Protein AF-A0A1H2YLE1-F1 (afdb_monomer)

Radius of gyration: 17.15 Å; Cα contacts (8 Å, |Δi|>4): 66; chains: 1; bounding box: 34×25×51 Å

Structure (mmCIF, N/CA/C/O backbone):
data_AF-A0A1H2YLE1-F1
#
_entry.id   AF-A0A1H2YLE1-F1
#
loop_
_atom_site.group_PDB
_atom_site.id
_atom_site.type_symbol
_atom_site.label_atom_id
_atom_site.label_alt_id
_atom_site.label_comp_id
_atom_site.label_asym_id
_atom_site.label_entity_id
_atom_site.label_seq_id
_atom_site.pdbx_PDB_ins_code
_atom_site.Cartn_x
_atom_site.Cartn_y
_atom_site.Cartn_z
_atom_site.occupancy
_atom_site.B_iso_or_equiv
_atom_site.auth_seq_id
_atom_site.auth_comp_id
_atom_site.auth_asym_id
_atom_site.auth_atom_id
_atom_site.pdbx_PDB_model_num
ATOM 1 N N . MET A 1 1 ? 15.554 1.103 -1.051 1.00 54.78 1 MET A N 1
ATOM 2 C CA . MET A 1 1 ? 15.147 1.040 -2.483 1.00 54.78 1 MET A CA 1
ATOM 3 C C .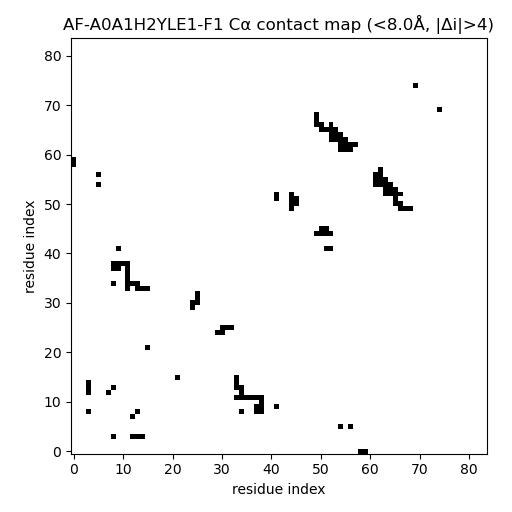 MET A 1 1 ? 15.371 2.400 -3.138 1.00 54.78 1 MET A C 1
ATOM 5 O O . MET A 1 1 ? 14.657 3.323 -2.769 1.00 54.78 1 MET A O 1
ATOM 9 N N . PRO A 1 2 ? 16.301 2.591 -4.092 1.00 60.91 2 PRO A N 1
ATOM 10 C CA . PRO A 1 2 ? 16.395 3.884 -4.763 1.00 60.91 2 PRO A CA 1
ATOM 11 C C . PRO A 1 2 ? 15.142 4.107 -5.629 1.00 60.91 2 PRO A C 1
ATOM 13 O O . PRO A 1 2 ? 14.913 3.397 -6.610 1.00 60.91 2 PRO A O 1
ATOM 16 N N . GLY A 1 3 ? 14.303 5.066 -5.231 1.00 70.56 3 GLY A N 1
ATOM 17 C CA . GLY A 1 3 ? 13.216 5.610 -6.053 1.00 70.56 3 GLY A CA 1
ATOM 18 C C . GLY A 1 3 ? 11.777 5.256 -5.657 1.00 70.56 3 GLY A C 1
ATOM 19 O O . GLY A 1 3 ? 10.868 5.923 -6.148 1.00 70.56 3 GLY A O 1
ATOM 20 N N . VAL A 1 4 ? 11.547 4.281 -4.769 1.00 81.88 4 VAL A N 1
ATOM 21 C CA . VAL A 1 4 ? 10.214 3.992 -4.198 1.00 81.88 4 VAL A CA 1
ATOM 22 C C . VAL A 1 4 ? 10.240 4.425 -2.734 1.00 81.88 4 VAL A C 1
ATOM 24 O O . VAL A 1 4 ? 10.793 3.708 -1.905 1.00 81.88 4 VAL A O 1
ATOM 27 N N . THR A 1 5 ? 9.711 5.613 -2.438 1.00 90.06 5 THR A N 1
ATOM 28 C CA . THR A 1 5 ? 9.508 6.081 -1.056 1.00 90.06 5 THR A CA 1
ATOM 29 C C . THR A 1 5 ? 8.129 5.651 -0.560 1.00 90.06 5 THR A C 1
ATOM 31 O O . THR A 1 5 ? 7.273 5.270 -1.368 1.00 90.06 5 THR A O 1
ATOM 34 N N . ILE A 1 6 ? 7.896 5.718 0.754 1.00 90.50 6 ILE A N 1
ATOM 35 C CA . ILE A 1 6 ? 6.585 5.402 1.338 1.00 90.50 6 ILE A CA 1
ATOM 36 C C . ILE A 1 6 ? 5.509 6.313 0.738 1.00 90.50 6 ILE A C 1
ATOM 38 O O . ILE A 1 6 ? 4.452 5.828 0.350 1.00 90.50 6 ILE A O 1
ATOM 42 N N . GLU A 1 7 ? 5.787 7.606 0.589 1.00 91.88 7 GLU A N 1
ATOM 43 C CA . GLU A 1 7 ? 4.849 8.603 0.059 1.00 91.88 7 GLU A CA 1
ATOM 44 C C . GLU A 1 7 ? 4.421 8.246 -1.364 1.00 91.88 7 GLU A C 1
ATOM 46 O O . GLU A 1 7 ? 3.232 8.109 -1.640 1.00 91.88 7 GLU A O 1
ATOM 51 N N . LYS A 1 8 ? 5.388 7.968 -2.247 1.00 92.56 8 LYS A N 1
ATOM 52 C CA . LYS A 1 8 ? 5.102 7.548 -3.626 1.00 92.56 8 LYS A CA 1
ATOM 53 C C . LYS A 1 8 ? 4.291 6.257 -3.676 1.00 92.56 8 LYS A C 1
ATOM 55 O O . LYS A 1 8 ? 3.405 6.106 -4.510 1.00 92.56 8 LYS A O 1
ATOM 60 N N . MET A 1 9 ? 4.583 5.311 -2.788 1.00 91.62 9 MET A N 1
ATOM 61 C CA . MET A 1 9 ? 3.826 4.067 -2.697 1.00 91.62 9 MET A CA 1
ATOM 62 C C . MET A 1 9 ? 2.376 4.312 -2.247 1.00 91.62 9 MET A C 1
ATOM 64 O O . MET A 1 9 ? 1.470 3.674 -2.784 1.00 91.62 9 MET A O 1
ATOM 68 N N . LYS A 1 10 ? 2.139 5.251 -1.316 1.00 92.75 10 LYS A N 1
ATOM 69 C CA . LYS A 1 10 ? 0.784 5.678 -0.919 1.00 92.75 10 LYS A CA 1
ATOM 70 C C . LYS A 1 10 ? 0.016 6.325 -2.081 1.00 92.75 10 LYS A C 1
ATOM 72 O O . LYS A 1 10 ? -1.196 6.165 -2.155 1.00 92.75 10 LYS A O 1
ATOM 77 N N . GLU A 1 11 ? 0.711 6.979 -3.012 1.00 93.88 11 GLU A N 1
ATOM 78 C CA . GLU A 1 11 ? 0.146 7.527 -4.261 1.00 93.88 11 GLU A CA 1
ATOM 79 C C . GLU A 1 11 ? -0.074 6.465 -5.356 1.00 93.88 11 GLU A C 1
ATOM 81 O O . GLU A 1 11 ? -0.601 6.761 -6.426 1.00 93.88 11 GLU A O 1
ATOM 86 N N . GLY A 1 12 ? 0.318 5.214 -5.102 1.00 92.56 12 GLY A N 1
ATOM 87 C CA . GLY A 1 12 ? 0.163 4.105 -6.039 1.00 92.56 12 GLY A CA 1
ATOM 88 C C . GLY A 1 12 ? 1.331 3.920 -7.004 1.00 92.56 12 GLY A C 1
ATOM 89 O O . GLY A 1 12 ? 1.243 3.121 -7.936 1.00 92.56 12 GLY A O 1
ATOM 90 N N . PHE A 1 13 ? 2.463 4.592 -6.783 1.00 93.38 13 PHE A N 1
ATOM 91 C CA . PHE A 1 13 ? 3.683 4.273 -7.514 1.00 93.38 13 PHE A CA 1
ATOM 92 C C . PHE A 1 13 ? 4.156 2.862 -7.154 1.00 93.38 13 PHE A C 1
ATOM 94 O O . PHE A 1 13 ? 4.416 2.542 -5.992 1.00 93.38 13 PHE A O 1
ATOM 101 N N . SER A 1 14 ? 4.317 2.014 -8.166 1.00 90.44 14 SER A N 1
ATOM 102 C CA . SER A 1 14 ? 4.799 0.648 -7.995 1.00 90.44 14 SER A CA 1
ATOM 103 C C . SER A 1 14 ? 5.845 0.313 -9.045 1.00 90.44 14 SER A C 1
ATOM 105 O O . SER A 1 14 ? 5.694 0.634 -10.222 1.00 90.44 14 SER A O 1
ATOM 107 N N . LYS A 1 15 ? 6.915 -0.356 -8.611 1.00 90.06 15 LYS A N 1
ATOM 108 C CA . LYS A 1 15 ? 7.971 -0.867 -9.484 1.00 90.06 15 LYS A CA 1
ATOM 109 C C . LYS A 1 15 ? 8.108 -2.367 -9.269 1.00 90.06 15 LYS A C 1
ATOM 111 O O . LYS A 1 15 ? 8.586 -2.811 -8.224 1.00 90.06 15 LYS A O 1
ATOM 116 N N . VAL A 1 16 ? 7.696 -3.145 -10.267 1.00 89.88 16 VAL A N 1
ATOM 117 C CA . VAL A 1 16 ? 7.766 -4.608 -10.229 1.00 89.88 16 VAL A CA 1
ATOM 118 C C . VAL A 1 16 ? 9.227 -5.056 -10.161 1.00 89.88 16 VAL A C 1
ATOM 120 O O . VAL A 1 16 ? 10.060 -4.649 -10.968 1.00 89.88 16 VAL A O 1
ATOM 123 N N . ARG A 1 17 ? 9.543 -5.903 -9.176 1.00 89.19 17 ARG A N 1
ATOM 124 C CA . ARG A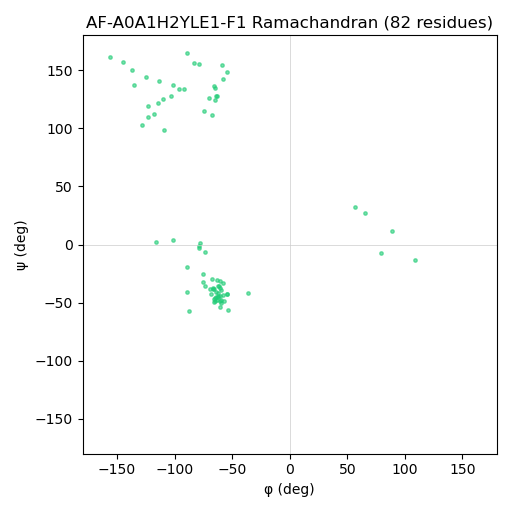 1 17 ? 10.880 -6.498 -9.006 1.00 89.19 17 ARG A CA 1
ATOM 125 C C . ARG A 1 17 ? 11.035 -7.808 -9.769 1.00 89.19 17 ARG A C 1
ATOM 127 O O . ARG A 1 17 ? 12.078 -8.055 -10.358 1.00 89.19 17 ARG A O 1
ATOM 134 N N . ASN A 1 18 ? 9.994 -8.638 -9.752 1.00 93.56 18 ASN A N 1
ATOM 135 C CA . ASN A 1 18 ? 9.957 -9.918 -10.448 1.00 93.56 18 ASN A CA 1
ATOM 136 C C . ASN A 1 18 ? 8.692 -9.986 -11.307 1.00 93.56 18 ASN A C 1
ATOM 138 O O . ASN A 1 18 ? 7.603 -10.215 -10.787 1.00 93.56 18 ASN A O 1
ATOM 142 N N . HIS A 1 19 ? 8.859 -9.792 -12.615 1.00 93.19 19 HIS A N 1
ATOM 143 C CA . HIS A 1 19 ? 7.762 -9.777 -13.582 1.00 93.19 19 HIS A CA 1
ATOM 144 C C . HIS A 1 19 ? 7.093 -11.147 -13.752 1.00 93.19 19 HIS A C 1
ATOM 146 O O . HIS A 1 19 ? 5.898 -11.196 -14.005 1.00 93.19 19 HIS A O 1
ATOM 152 N N . GLY A 1 20 ? 7.818 -12.255 -13.567 1.00 96.69 20 GLY A N 1
ATOM 153 C CA . GLY A 1 20 ? 7.247 -13.601 -13.679 1.00 96.69 20 GLY A CA 1
ATOM 154 C C . GLY A 1 20 ? 6.217 -13.887 -12.585 1.00 96.69 20 GLY A C 1
ATOM 155 O O . GLY A 1 20 ? 5.092 -14.274 -12.887 1.00 96.69 20 GLY A O 1
ATOM 156 N N . ILE A 1 21 ? 6.574 -13.620 -11.322 1.00 94.94 21 ILE A N 1
ATOM 157 C CA . ILE A 1 21 ? 5.657 -13.768 -10.174 1.00 94.94 21 ILE A CA 1
ATOM 158 C C . ILE A 1 21 ? 4.468 -12.815 -10.316 1.00 94.94 21 ILE A C 1
ATOM 160 O O . ILE A 1 21 ? 3.319 -13.202 -10.126 1.00 94.94 21 ILE A O 1
ATOM 164 N N . ALA A 1 22 ? 4.757 -11.571 -10.689 1.00 93.31 22 ALA A N 1
ATOM 165 C CA . ALA A 1 22 ? 3.758 -10.558 -10.971 1.00 93.31 22 ALA A CA 1
ATOM 166 C C . ALA A 1 22 ? 2.725 -11.042 -12.007 1.00 93.31 22 ALA A C 1
ATOM 168 O O . ALA A 1 22 ? 1.526 -11.086 -11.729 1.00 93.31 22 ALA A O 1
ATOM 169 N N . ASN A 1 23 ? 3.192 -11.462 -13.180 1.00 94.00 23 ASN A N 1
ATOM 170 C CA . ASN A 1 23 ? 2.327 -11.927 -14.257 1.00 94.00 23 ASN A CA 1
ATOM 171 C C . ASN A 1 23 ? 1.534 -13.174 -13.857 1.00 94.00 23 ASN A C 1
ATOM 173 O O . ASN A 1 23 ? 0.370 -13.280 -14.229 1.00 94.00 23 ASN A O 1
ATOM 177 N N . ALA A 1 24 ? 2.116 -14.081 -13.065 1.00 96.44 24 ALA A N 1
ATOM 178 C CA . ALA A 1 24 ? 1.392 -15.234 -12.538 1.00 96.44 24 ALA A CA 1
ATOM 179 C C . ALA A 1 24 ? 0.196 -14.808 -11.665 1.00 96.44 24 ALA A C 1
ATOM 181 O O . ALA A 1 24 ? -0.900 -15.334 -11.841 1.00 96.44 24 ALA A O 1
ATOM 182 N N . PHE A 1 25 ? 0.361 -13.823 -10.773 1.00 95.00 25 PHE A N 1
ATOM 183 C CA . PHE A 1 25 ? -0.746 -13.314 -9.951 1.00 95.00 25 PHE A CA 1
ATOM 184 C C . PHE A 1 25 ? -1.824 -12.586 -10.760 1.00 95.00 25 PHE A C 1
ATOM 186 O O . PHE A 1 25 ? -3.006 -12.753 -10.458 1.00 95.00 25 PHE A O 1
ATOM 193 N N . VAL A 1 26 ? -1.439 -11.827 -11.794 1.00 92.81 26 VAL A N 1
ATOM 194 C CA . VAL A 1 26 ? -2.401 -11.215 -12.730 1.00 92.81 26 VAL A CA 1
ATOM 195 C C . VAL A 1 26 ? -3.172 -12.298 -13.484 1.00 92.81 26 VAL A C 1
ATOM 197 O O . VAL A 1 26 ? -4.395 -12.256 -13.535 1.00 92.81 26 VAL A O 1
ATOM 200 N N . TYR A 1 27 ? -2.476 -13.304 -14.020 1.00 96.06 27 TYR A N 1
ATOM 201 C CA . TYR A 1 27 ? -3.091 -14.409 -14.760 1.00 96.06 27 TYR A CA 1
ATOM 202 C C . TYR A 1 27 ? -4.074 -15.216 -13.900 1.00 96.06 27 TYR A C 1
ATOM 204 O O . TYR A 1 27 ? -5.130 -15.621 -14.376 1.00 96.06 27 TYR A O 1
ATOM 212 N N . MET A 1 28 ? -3.756 -15.414 -12.618 1.00 97.00 28 MET A N 1
ATOM 213 C CA . MET A 1 28 ? -4.642 -16.070 -11.648 1.00 97.00 28 MET A CA 1
ATOM 214 C C . MET A 1 28 ? -5.767 -15.162 -11.124 1.00 97.00 28 MET A C 1
ATOM 216 O O . MET A 1 28 ? -6.543 -15.594 -10.275 1.00 97.00 28 MET A O 1
ATOM 220 N N . ASN A 1 29 ? -5.858 -13.915 -11.597 1.00 93.69 29 ASN A N 1
ATOM 221 C CA . ASN A 1 29 ? -6.848 -12.928 -11.166 1.00 93.69 29 ASN A CA 1
ATOM 222 C C . ASN A 1 29 ? -6.831 -12.666 -9.643 1.00 93.69 29 ASN A C 1
ATOM 224 O O . ASN A 1 29 ? -7.863 -12.393 -9.031 1.00 93.69 29 ASN A O 1
ATOM 228 N N . LEU A 1 30 ? -5.646 -12.772 -9.027 1.00 93.75 30 LEU A N 1
ATOM 229 C CA . LEU A 1 30 ? -5.422 -12.525 -7.595 1.00 93.75 30 LEU A CA 1
ATOM 230 C C . LEU A 1 30 ? -5.094 -11.059 -7.297 1.00 93.75 30 LEU A C 1
ATOM 232 O O . LEU A 1 30 ? -5.217 -10.614 -6.158 1.00 93.75 30 LEU A O 1
ATOM 236 N N . ILE A 1 31 ? -4.663 -10.314 -8.314 1.00 91.50 31 ILE A N 1
ATOM 237 C CA . ILE A 1 31 ? -4.400 -8.878 -8.247 1.00 91.50 31 ILE A CA 1
ATOM 238 C C . ILE A 1 31 ? -4.959 -8.202 -9.497 1.00 91.50 31 ILE A C 1
ATOM 240 O O . ILE A 1 31 ? -5.003 -8.801 -10.567 1.00 91.50 31 ILE A O 1
ATOM 244 N N . GLU A 1 32 ? -5.366 -6.944 -9.359 1.00 86.12 32 GLU A N 1
ATOM 245 C CA . GLU A 1 32 ? -6.015 -6.194 -10.439 1.00 86.12 32 GLU A CA 1
ATOM 246 C C . GLU A 1 32 ? -4.991 -5.500 -11.346 1.00 86.12 32 GLU A C 1
ATOM 248 O O . GLU A 1 32 ? -4.959 -5.718 -12.552 1.00 86.12 32 GLU A O 1
ATOM 253 N N . GLN A 1 33 ? -4.148 -4.646 -10.754 1.00 85.25 33 GLN A N 1
ATOM 254 C CA . GLN A 1 33 ? -3.129 -3.859 -11.442 1.00 85.25 33 GLN A CA 1
ATOM 255 C C . GLN A 1 33 ? -2.001 -3.460 -10.484 1.00 85.25 33 GLN A C 1
ATOM 257 O O . GLN A 1 33 ? -2.158 -3.458 -9.259 1.00 85.25 33 GLN A O 1
ATOM 262 N N . TRP A 1 34 ? -0.852 -3.081 -11.041 1.00 88.06 34 TRP A N 1
ATOM 263 C CA . TRP A 1 34 ? 0.285 -2.604 -10.256 1.00 88.06 34 TRP A CA 1
ATOM 264 C C . TRP A 1 34 ? -0.047 -1.292 -9.554 1.00 88.06 34 TRP A C 1
ATOM 266 O O . TRP A 1 34 ? -0.600 -0.378 -10.157 1.00 88.06 34 TRP A O 1
ATOM 276 N N . GLY A 1 35 ? 0.314 -1.193 -8.276 1.00 89.62 35 GLY A N 1
ATOM 277 C CA . GLY A 1 35 ? 0.204 0.059 -7.530 1.00 89.62 35 GLY A CA 1
ATOM 278 C C . GLY A 1 35 ? -1.185 0.414 -7.009 1.00 89.62 35 GLY A C 1
ATOM 279 O O . GLY A 1 35 ? -1.280 1.324 -6.196 1.00 89.62 35 GLY A O 1
ATOM 280 N N . SER A 1 36 ? -2.252 -0.318 -7.353 1.00 93.06 36 SER A N 1
ATOM 281 C CA . SER A 1 36 ? -3.578 -0.052 -6.767 1.00 93.06 36 SER A CA 1
ATOM 282 C C . SER A 1 36 ? -3.721 -0.539 -5.323 1.00 93.06 36 SER A C 1
ATOM 284 O O . SER A 1 36 ? -4.537 0.000 -4.579 1.00 93.06 36 SER A O 1
ATOM 286 N N . GLY A 1 37 ? -2.936 -1.540 -4.911 1.00 93.06 37 GLY A N 1
ATOM 287 C CA . GLY A 1 37 ? -3.116 -2.228 -3.629 1.00 93.06 37 GLY A CA 1
ATOM 288 C C . GLY A 1 37 ? -2.998 -1.318 -2.403 1.00 93.06 37 GLY A C 1
ATOM 289 O O . GLY A 1 37 ? -3.916 -1.271 -1.591 1.00 93.06 37 GLY A O 1
ATOM 290 N N . ILE A 1 38 ? -1.898 -0.566 -2.273 1.00 94.69 38 ILE A N 1
ATOM 291 C CA . ILE A 1 38 ? -1.669 0.305 -1.105 1.00 94.69 38 ILE A CA 1
ATOM 292 C C . ILE A 1 38 ? -2.702 1.443 -1.014 1.00 94.69 38 ILE A C 1
ATOM 294 O O . ILE A 1 38 ? -3.301 1.582 0.054 1.00 94.69 38 ILE A O 1
ATOM 298 N N . PRO A 1 39 ? -2.995 2.205 -2.089 1.00 95.25 39 PRO A N 1
ATOM 299 C CA . PRO A 1 39 ? -4.082 3.183 -2.071 1.00 95.25 39 PRO 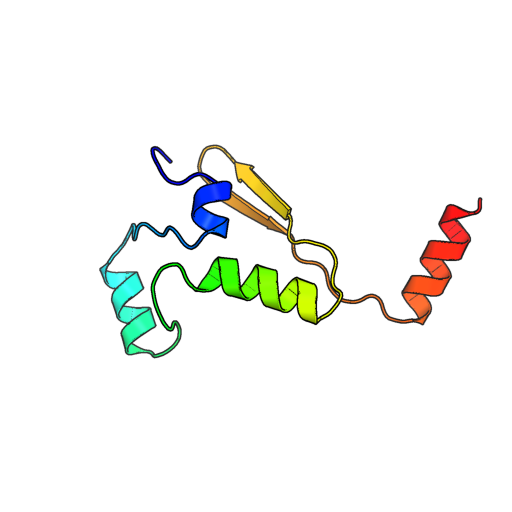A CA 1
ATOM 300 C C . PRO A 1 39 ? -5.428 2.576 -1.662 1.00 95.25 39 PRO A C 1
ATOM 302 O O . PRO A 1 39 ? -6.144 3.162 -0.854 1.00 95.25 39 PRO A O 1
ATOM 305 N N . LYS A 1 40 ? -5.769 1.380 -2.166 1.00 95.38 40 LYS A N 1
ATOM 306 C CA . LYS A 1 40 ? -7.021 0.699 -1.800 1.00 95.38 40 LYS A CA 1
ATOM 307 C C . LYS A 1 40 ? -7.070 0.321 -0.329 1.00 95.38 40 LYS A C 1
ATOM 309 O O . LYS A 1 40 ? -8.083 0.583 0.310 1.00 95.38 40 LYS A O 1
ATOM 314 N N . ILE A 1 41 ? -5.987 -0.241 0.206 1.00 94.75 41 ILE A N 1
ATOM 315 C CA . ILE A 1 41 ? -5.882 -0.570 1.631 1.00 94.75 41 ILE A CA 1
ATOM 316 C C . ILE A 1 41 ? -6.107 0.689 2.474 1.00 94.75 41 ILE A C 1
ATOM 318 O O . ILE A 1 41 ? -6.939 0.667 3.371 1.00 94.75 41 ILE A O 1
ATOM 322 N N . LEU A 1 42 ? -5.437 1.800 2.151 1.00 95.25 42 LEU A N 1
ATOM 323 C CA . LEU A 1 42 ? -5.587 3.064 2.880 1.00 95.25 42 LEU A CA 1
ATOM 324 C C . LEU A 1 42 ? -7.027 3.589 2.862 1.00 95.25 42 LEU A C 1
ATOM 326 O O . LEU A 1 42 ? -7.569 3.945 3.911 1.00 95.25 42 LEU A O 1
ATOM 330 N N . THR A 1 43 ? -7.651 3.614 1.683 1.00 95.38 43 THR A N 1
ATOM 331 C CA . THR A 1 43 ? -9.043 4.046 1.519 1.00 95.38 43 THR A CA 1
ATOM 332 C C . THR A 1 43 ? -9.991 3.156 2.316 1.00 95.38 43 THR A C 1
ATOM 334 O O . THR A 1 43 ? -10.786 3.666 3.099 1.00 95.38 43 THR A O 1
ATOM 337 N N . GLN A 1 44 ? -9.859 1.833 2.200 1.00 94.62 44 GLN A N 1
ATOM 338 C CA . GLN A 1 44 ? -10.714 0.885 2.911 1.00 9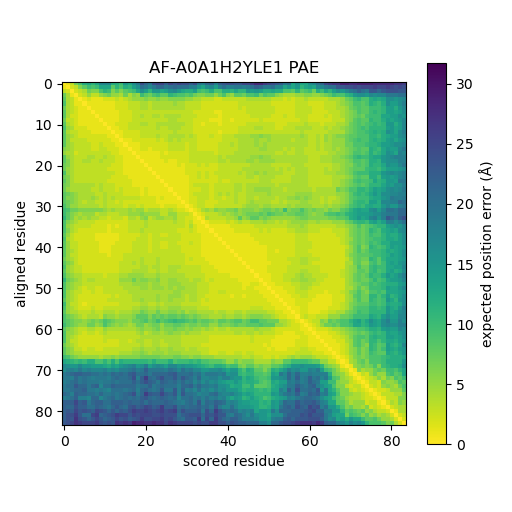4.62 44 GLN A CA 1
ATOM 339 C C . GLN A 1 44 ? -10.516 0.967 4.425 1.00 94.62 44 GLN A C 1
ATOM 341 O O . GLN A 1 44 ? -11.488 1.058 5.162 1.00 94.62 44 GLN A O 1
ATOM 346 N N . THR A 1 45 ? -9.282 1.012 4.928 1.00 94.31 45 THR A N 1
ATOM 347 C CA . THR A 1 45 ? -9.029 1.177 6.367 1.00 94.31 45 THR A CA 1
ATOM 348 C C . THR A 1 45 ? -9.737 2.421 6.914 1.00 94.31 45 THR A C 1
ATOM 350 O O . THR A 1 45 ? -10.395 2.344 7.953 1.00 94.31 45 THR A O 1
ATOM 353 N N . LYS A 1 46 ? -9.693 3.538 6.176 1.00 92.38 46 LYS A N 1
ATOM 354 C CA . LYS A 1 46 ? -10.402 4.771 6.536 1.00 92.38 46 LYS A CA 1
ATOM 355 C C . LYS A 1 46 ? -11.926 4.612 6.490 1.00 92.38 46 LYS A C 1
ATOM 357 O O . LYS A 1 46 ? -12.599 5.025 7.431 1.00 92.38 46 LYS A O 1
ATOM 362 N N . GLU A 1 47 ? -12.471 4.021 5.430 1.00 94.44 47 GLU A N 1
ATOM 363 C CA . GLU A 1 47 ? -13.917 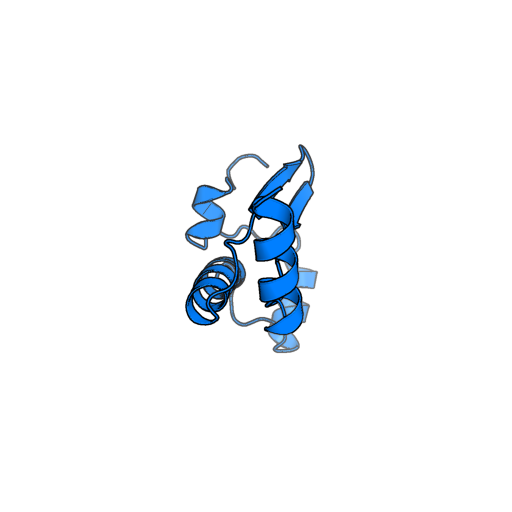3.789 5.266 1.00 94.44 47 GLU A CA 1
ATOM 364 C C . GLU A 1 47 ? -14.492 2.875 6.353 1.00 94.44 47 GLU A C 1
ATOM 366 O O . GLU A 1 47 ? -15.597 3.102 6.839 1.00 94.44 47 GLU A O 1
ATOM 371 N N . TYR A 1 48 ? -13.717 1.883 6.791 1.00 92.38 48 TYR A N 1
ATOM 372 C CA . TYR A 1 48 ? -14.084 0.981 7.882 1.00 92.38 48 TYR A CA 1
ATOM 373 C C . TYR A 1 48 ? -13.889 1.601 9.280 1.00 92.38 48 TYR A C 1
ATOM 375 O O . TYR A 1 48 ? -14.180 0.947 10.283 1.00 92.38 48 TYR A O 1
ATOM 383 N N . GLY A 1 49 ? -13.400 2.844 9.378 1.00 91.25 49 GLY A N 1
ATOM 384 C CA . GLY A 1 49 ? -13.155 3.522 10.655 1.00 91.25 49 GLY A CA 1
ATOM 385 C C . GLY A 1 49 ? -12.059 2.863 11.498 1.00 91.25 49 GLY A C 1
ATOM 386 O O . GLY A 1 49 ? -12.095 2.934 12.728 1.00 91.25 49 GLY A O 1
ATOM 387 N N . LEU A 1 50 ? -11.116 2.179 10.847 1.00 91.81 50 LEU A N 1
ATOM 388 C CA . LEU A 1 50 ? -9.973 1.549 11.498 1.00 91.81 50 LEU A CA 1
ATOM 389 C C . LEU A 1 50 ? -8.846 2.573 11.724 1.00 91.81 50 LEU A C 1
ATOM 391 O O . LEU A 1 50 ? -8.774 3.575 11.007 1.00 91.81 50 LEU A O 1
ATOM 395 N N . PRO A 1 51 ? -7.950 2.330 12.699 1.00 91.44 51 PRO A N 1
ATOM 396 C CA . PRO A 1 51 ? -6.733 3.123 12.846 1.00 91.44 51 PRO A CA 1
ATOM 397 C C . PRO A 1 51 ? -5.910 3.151 11.552 1.00 91.44 51 PRO A C 1
ATOM 399 O O . PRO A 1 51 ? -5.915 2.179 10.794 1.00 91.44 51 PRO A O 1
ATOM 402 N N . GLU A 1 52 ? -5.199 4.257 11.310 1.00 91.31 52 GLU A N 1
ATOM 403 C CA . GLU A 1 52 ? -4.374 4.418 10.109 1.00 91.31 52 GLU A CA 1
ATOM 404 C C . GLU A 1 52 ? -3.314 3.309 10.006 1.00 91.31 52 GLU A C 1
ATOM 406 O O . GLU A 1 52 ? -2.741 2.868 11.003 1.00 91.31 52 GLU A O 1
ATOM 411 N N . VAL A 1 53 ? -3.057 2.858 8.778 1.00 95.50 53 VAL A N 1
ATOM 412 C CA . VAL A 1 53 ? -2.012 1.873 8.492 1.00 95.50 53 VAL A CA 1
ATOM 413 C C . VAL A 1 53 ? -0.637 2.503 8.692 1.00 95.50 53 VAL A C 1
ATOM 415 O O . VAL A 1 53 ? -0.306 3.515 8.067 1.00 95.50 53 VAL A O 1
ATOM 418 N N . GLU A 1 54 ? 0.199 1.865 9.505 1.00 94.88 54 GLU A N 1
ATOM 419 C CA . GLU A 1 54 ? 1.574 2.311 9.720 1.00 94.88 54 GLU A CA 1
ATOM 420 C C . GLU A 1 54 ? 2.518 1.630 8.736 1.00 94.88 54 GLU A C 1
ATOM 422 O O . GLU A 1 54 ? 2.498 0.408 8.567 1.00 94.88 54 GLU A O 1
ATOM 427 N N . PHE A 1 55 ? 3.391 2.429 8.130 1.00 94.19 55 PHE A N 1
ATOM 428 C CA . PHE A 1 55 ? 4.449 1.965 7.242 1.00 94.19 55 PHE A CA 1
ATOM 429 C C . PHE A 1 55 ? 5.792 2.257 7.894 1.00 94.19 55 PHE A C 1
ATOM 431 O O . PHE A 1 55 ? 6.102 3.410 8.185 1.00 94.19 55 PHE A O 1
ATOM 438 N N . ILE A 1 56 ? 6.588 1.214 8.106 1.00 93.44 56 ILE A N 1
ATOM 439 C CA . ILE A 1 56 ? 7.921 1.311 8.696 1.00 93.44 56 ILE A CA 1
ATOM 440 C C . ILE A 1 56 ? 8.915 0.821 7.647 1.00 93.44 56 ILE A C 1
ATOM 442 O O . ILE A 1 56 ? 8.914 -0.362 7.286 1.00 93.44 56 ILE A O 1
ATOM 446 N N . ASP A 1 57 ? 9.74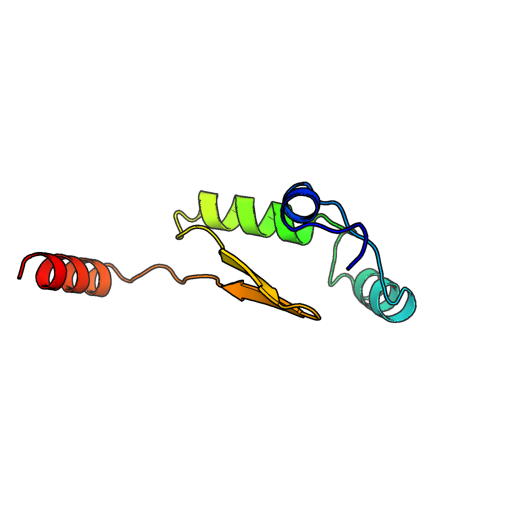0 1.741 7.145 1.00 90.19 57 ASP A N 1
ATOM 447 C CA . ASP A 1 57 ? 10.843 1.409 6.246 1.00 90.19 57 ASP A CA 1
ATOM 448 C C . ASP A 1 57 ? 11.966 0.763 7.059 1.00 90.19 57 ASP A C 1
ATOM 450 O O . ASP A 1 57 ? 12.555 1.373 7.952 1.00 90.19 57 ASP A O 1
ATOM 454 N N . MET A 1 58 ? 12.231 -0.502 6.769 1.00 88.81 58 MET A N 1
ATOM 455 C CA . MET A 1 58 ? 13.409 -1.216 7.233 1.00 88.81 58 MET A CA 1
ATOM 456 C C . MET A 1 58 ? 14.362 -1.232 6.037 1.00 88.81 58 MET A C 1
ATOM 458 O O . MET A 1 58 ? 13.937 -1.513 4.927 1.00 88.81 58 MET A O 1
ATOM 462 N N . GLU A 1 59 ? 15.655 -0.997 6.225 1.00 83.69 59 GLU A N 1
ATOM 463 C CA . GLU A 1 59 ? 16.647 -0.836 5.141 1.00 83.69 59 GLU A CA 1
ATOM 464 C C . GLU A 1 59 ? 16.444 -1.728 3.884 1.00 83.69 59 GLU A C 1
ATOM 466 O O . GLU A 1 59 ? 16.537 -1.253 2.747 1.00 83.69 59 GLU A O 1
ATOM 471 N N . ASN A 1 60 ? 16.083 -3.007 4.079 1.00 85.06 60 ASN A N 1
ATOM 472 C CA . ASN A 1 60 ? 15.785 -3.972 3.012 1.00 85.06 60 ASN A CA 1
ATOM 473 C C . ASN A 1 60 ? 14.335 -4.501 2.968 1.00 85.06 60 ASN A C 1
ATOM 475 O O . ASN A 1 60 ? 14.020 -5.344 2.122 1.00 85.06 60 ASN A O 1
ATOM 479 N N . ALA A 1 61 ? 13.444 -4.041 3.845 1.00 87.62 61 ALA A N 1
ATOM 480 C CA . ALA A 1 61 ? 12.078 -4.545 3.967 1.00 87.62 61 ALA A CA 1
ATOM 481 C C . ALA A 1 61 ? 11.078 -3.438 4.321 1.00 87.62 61 ALA A C 1
ATOM 483 O O . ALA A 1 61 ? 11.412 -2.439 4.927 1.00 87.62 61 ALA A O 1
ATOM 484 N N . LEU A 1 62 ? 9.807 -3.644 4.004 1.00 89.94 62 LEU A N 1
ATOM 485 C CA . LEU A 1 62 ? 8.738 -2.761 4.457 1.00 89.94 62 LEU A CA 1
ATOM 486 C C . LEU A 1 62 ? 7.901 -3.521 5.480 1.00 89.94 62 LEU A C 1
ATOM 488 O O . LEU A 1 62 ? 7.402 -4.605 5.174 1.00 89.94 62 LEU A O 1
ATOM 492 N N . ARG A 1 63 ? 7.730 -2.959 6.678 1.00 93.75 63 ARG A N 1
ATOM 493 C CA . ARG A 1 63 ? 6.737 -3.443 7.640 1.00 93.75 63 ARG A CA 1
ATOM 494 C C . ARG A 1 63 ? 5.471 -2.605 7.506 1.00 93.75 63 ARG A C 1
ATOM 496 O O . ARG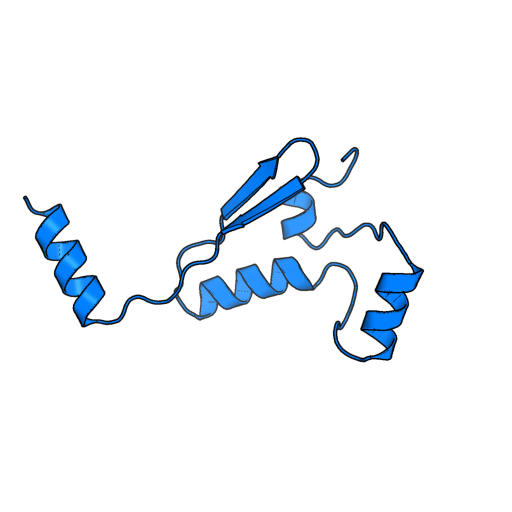 A 1 63 ? 5.537 -1.381 7.446 1.00 93.75 63 ARG A O 1
ATOM 503 N N . VAL A 1 64 ? 4.333 -3.290 7.472 1.00 94.94 64 VAL A N 1
ATOM 504 C CA . VAL A 1 64 ? 3.002 -2.687 7.396 1.00 94.94 64 VAL A CA 1
ATOM 505 C C . VAL A 1 64 ? 2.195 -3.191 8.585 1.00 94.94 64 VAL A C 1
ATOM 507 O O . VAL A 1 64 ? 2.003 -4.401 8.709 1.00 94.94 64 VAL A O 1
ATOM 510 N N . ASN A 1 65 ? 1.741 -2.286 9.451 1.00 95.25 65 ASN A N 1
ATOM 511 C CA . ASN A 1 65 ? 0.877 -2.639 10.578 1.00 95.25 65 ASN A CA 1
ATOM 512 C C . ASN A 1 65 ? -0.566 -2.248 10.256 1.00 95.25 65 ASN A C 1
ATOM 514 O O . ASN A 1 65 ? -0.845 -1.103 9.904 1.00 95.25 65 ASN A O 1
ATOM 518 N N . MET A 1 66 ? -1.480 -3.204 10.406 1.00 94.25 66 MET A N 1
ATOM 519 C CA . MET A 1 66 ? -2.919 -2.997 10.268 1.00 94.25 66 MET A CA 1
ATOM 520 C C . MET A 1 66 ? -3.618 -3.459 11.539 1.00 94.25 66 MET A C 1
ATOM 522 O O . MET A 1 66 ? -3.233 -4.457 12.150 1.00 94.25 66 MET A O 1
ATOM 526 N N . TYR A 1 67 ? -4.668 -2.742 11.915 1.00 89.88 67 TYR A N 1
ATOM 527 C CA . TYR A 1 67 ? -5.368 -2.950 13.172 1.00 89.88 67 TYR A CA 1
ATOM 528 C C . TYR A 1 67 ? -6.779 -3.472 12.919 1.00 89.88 67 TYR A C 1
ATOM 530 O O . TYR A 1 67 ? -7.463 -3.035 11.993 1.00 89.88 67 TYR A O 1
ATOM 538 N N . ARG A 1 68 ? -7.231 -4.408 13.759 1.00 88.06 68 ARG A N 1
ATOM 539 C CA . ARG A 1 68 ? -8.628 -4.855 13.752 1.00 88.06 68 ARG A CA 1
ATOM 540 C C . ARG A 1 68 ? -9.512 -3.841 14.470 1.00 88.06 68 ARG A C 1
ATOM 542 O O . ARG A 1 68 ? -9.054 -3.145 15.376 1.00 88.06 68 ARG A O 1
ATOM 549 N N . ALA A 1 69 ? -10.796 -3.817 14.130 1.00 82.44 69 ALA A N 1
ATOM 550 C CA . ALA A 1 69 ? -11.767 -3.102 14.942 1.00 82.44 69 ALA A CA 1
ATOM 551 C C . ALA A 1 69 ? -11.825 -3.748 16.332 1.00 82.44 69 ALA A C 1
ATOM 553 O O . ALA A 1 69 ? -12.009 -4.960 16.451 1.00 82.44 69 ALA A O 1
ATOM 554 N N . PHE A 1 70 ? -11.681 -2.939 17.379 1.00 73.69 70 PHE A N 1
ATOM 555 C CA . PHE A 1 70 ? -11.996 -3.384 18.730 1.00 73.69 70 PHE A CA 1
ATOM 556 C C . PHE A 1 70 ? -13.496 -3.658 18.832 1.00 73.69 70 PHE A C 1
ATOM 558 O O . PHE A 1 70 ? -14.315 -2.855 18.364 1.00 73.69 70 PHE A O 1
ATOM 565 N N . SER A 1 71 ? -13.849 -4.768 19.473 1.00 72.88 71 SER A N 1
ATOM 566 C CA . SER A 1 71 ? -15.219 -4.991 19.929 1.00 72.88 71 SER A CA 1
ATOM 567 C C . SER A 1 71 ? -15.638 -3.866 20.885 1.00 72.88 71 SER A C 1
ATOM 569 O O . SER A 1 71 ? -14.796 -3.209 21.506 1.00 72.88 71 SER A O 1
ATOM 571 N N . ASN A 1 72 ? -16.942 -3.598 20.996 1.00 68.75 72 ASN A N 1
ATOM 572 C CA . ASN A 1 72 ? -17.425 -2.538 21.889 1.00 68.75 72 ASN A CA 1
ATOM 573 C C . ASN A 1 72 ? -16.989 -2.779 23.349 1.00 68.75 72 ASN A C 1
ATOM 575 O O . ASN A 1 72 ? -16.628 -1.821 24.031 1.00 68.75 72 ASN A O 1
ATOM 579 N N . ASP A 1 73 ? -16.897 -4.042 23.770 1.00 68.06 73 ASP A N 1
ATOM 580 C CA . ASP A 1 73 ? -16.427 -4.440 25.103 1.00 68.06 73 ASP A CA 1
ATOM 581 C C . ASP A 1 73 ? -14.934 -4.123 25.326 1.00 68.06 73 ASP A C 1
ATOM 583 O O . ASP A 1 73 ? -14.527 -3.648 26.391 1.00 68.06 73 ASP A O 1
ATOM 587 N N . GLU A 1 74 ? -14.095 -4.302 24.300 1.00 68.44 74 GLU A N 1
ATOM 588 C CA . GLU A 1 74 ? -12.673 -3.931 24.345 1.00 68.44 74 GLU A CA 1
ATOM 589 C C . GLU A 1 74 ? -12.485 -2.403 24.374 1.00 68.44 74 GLU A C 1
ATOM 591 O O . GLU A 1 74 ? -11.633 -1.900 25.111 1.00 68.44 74 GLU A O 1
ATOM 596 N N . LYS A 1 75 ? -13.310 -1.640 23.639 1.00 66.25 75 LYS A N 1
ATOM 597 C CA . LYS A 1 75 ? -13.261 -0.162 23.629 1.00 66.25 75 LYS A CA 1
ATOM 598 C C . LYS A 1 75 ? -13.601 0.441 24.996 1.00 66.25 75 LYS A C 1
ATOM 600 O O . LYS A 1 75 ? -12.959 1.403 25.418 1.00 66.25 75 LYS A O 1
ATOM 605 N N . GLU A 1 76 ? -14.599 -0.113 25.683 1.00 64.19 76 GLU A N 1
ATOM 606 C CA . GLU A 1 76 ? -14.984 0.262 27.053 1.00 64.19 76 GLU A CA 1
ATOM 607 C C . GLU A 1 76 ? -13.851 -0.015 28.056 1.00 64.19 76 GLU A C 1
ATOM 609 O O . GLU A 1 76 ? -13.550 0.814 28.921 1.00 64.19 76 GLU A O 1
ATOM 614 N N . THR A 1 77 ? -13.178 -1.159 27.904 1.00 68.75 77 THR A N 1
ATOM 615 C CA . THR A 1 77 ? -12.084 -1.585 28.788 1.00 68.75 77 THR A CA 1
ATOM 616 C C . THR A 1 77 ? -10.847 -0.691 28.633 1.00 68.75 77 THR A C 1
ATOM 618 O O . THR A 1 77 ? -10.282 -0.252 29.636 1.00 68.75 77 THR A O 1
ATOM 621 N N . ILE A 1 78 ? -10.472 -0.333 27.397 1.00 68.75 78 ILE A N 1
ATOM 622 C CA . ILE A 1 78 ? -9.360 0.597 27.121 1.00 68.75 78 ILE A CA 1
ATOM 623 C C . ILE A 1 78 ? -9.656 1.984 27.713 1.00 68.75 78 ILE A C 1
ATOM 625 O O . ILE A 1 78 ? -8.821 2.533 28.428 1.00 68.75 78 ILE A O 1
ATOM 629 N N . LYS A 1 79 ? -10.875 2.515 27.526 1.00 69.31 79 LYS A N 1
ATOM 630 C CA . LYS A 1 79 ? -11.288 3.811 28.102 1.00 69.31 79 LYS A CA 1
ATOM 631 C C . LYS A 1 79 ? -11.249 3.857 29.633 1.00 69.31 79 LYS A C 1
ATOM 633 O O . LYS A 1 79 ? -11.061 4.934 30.196 1.00 69.31 79 LYS A O 1
ATOM 638 N N . ARG A 1 80 ? -11.485 2.732 30.321 1.00 63.66 80 ARG A N 1
ATOM 639 C CA . ARG A 1 80 ? -11.376 2.656 31.791 1.00 63.66 80 ARG A CA 1
ATOM 640 C C . ARG A 1 80 ? -9.929 2.666 32.272 1.00 63.66 80 ARG A C 1
ATOM 642 O O . ARG A 1 80 ? -9.670 3.249 33.320 1.00 63.66 80 ARG A O 1
ATOM 649 N N . ASN A 1 81 ? -9.017 2.040 31.532 1.00 64.31 81 ASN A N 1
ATOM 650 C CA . ASN A 1 81 ? -7.604 1.977 31.903 1.00 64.31 81 ASN A CA 1
ATOM 651 C C . ASN A 1 81 ? -6.867 3.299 31.655 1.00 64.31 81 ASN A C 1
ATOM 653 O O . ASN A 1 81 ? -6.013 3.646 32.454 1.00 64.31 81 ASN A O 1
ATOM 657 N N . ASP A 1 82 ? -7.257 4.064 30.633 1.00 65.81 82 ASP A N 1
ATOM 658 C CA . ASP A 1 82 ? -6.671 5.382 30.314 1.00 65.81 82 ASP A CA 1
ATOM 659 C C . ASP A 1 82 ? -7.100 6.508 31.289 1.00 65.81 82 ASP A C 1
ATOM 661 O O . ASP A 1 82 ? -6.643 7.643 31.197 1.00 65.81 82 ASP A O 1
ATOM 665 N N . LYS A 1 83 ? -8.027 6.214 32.216 1.00 57.66 83 LYS A N 1
ATOM 666 C CA . LYS A 1 83 ? -8.528 7.138 33.255 1.00 57.66 83 LYS A CA 1
ATOM 667 C C . LYS A 1 83 ? -7.924 6.898 34.648 1.00 57.66 83 LYS A C 1
ATOM 669 O O . LYS A 1 83 ? -8.380 7.527 35.605 1.00 57.66 83 LYS A O 1
ATOM 674 N N . ARG A 1 84 ? -6.976 5.969 34.784 1.00 51.06 84 ARG A N 1
ATOM 675 C CA . ARG A 1 84 ? -6.218 5.713 36.020 1.00 51.06 84 ARG A CA 1
ATOM 676 C C . ARG A 1 84 ? -4.805 6.247 35.883 1.00 51.06 84 ARG A C 1
ATOM 678 O O . ARG A 1 84 ? -4.302 6.739 36.913 1.00 51.06 84 ARG A O 1
#

Foldseek 3Di:
DPPDDPVVLLVQDFDDPDVVVVVVCVVVVVDDDRRVVNVVVQVVCVVVVFPGWDWDDDPPDIDIDGDDDDDPVRVVVVVVVVVD

Solvent-accessible surface area (backbone atoms only 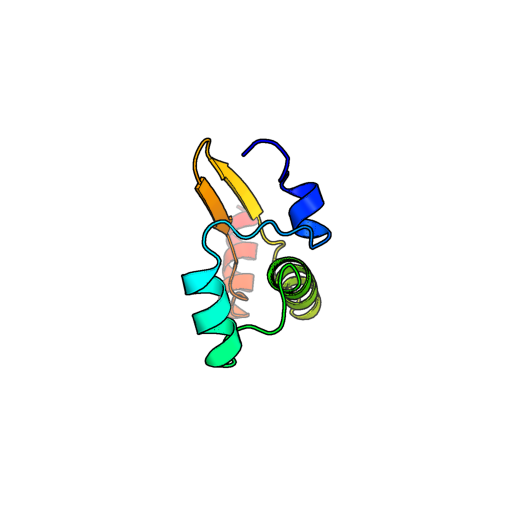— not comparable to full-atom values): 5288 Å² total; per-residue (Å²): 102,98,87,68,47,73,68,47,32,55,74,26,57,64,79,85,87,53,65,68,65,50,50,51,36,45,75,69,67,75,46,92,62,86,26,51,61,55,36,48,50,55,52,48,36,56,74,72,70,33,64,80,71,45,77,46,86,43,92,92,46,77,48,76,49,79,61,77,78,71,52,73,71,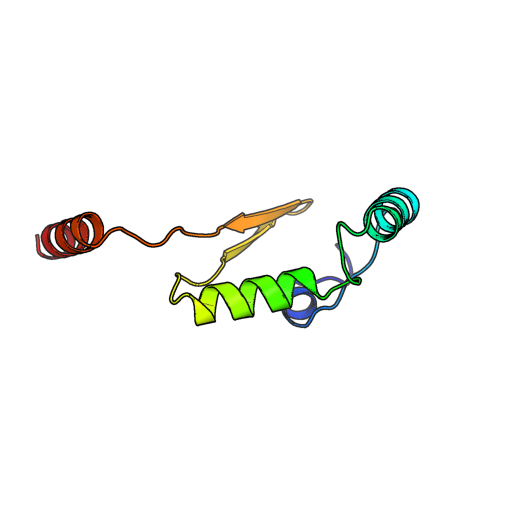54,52,54,51,52,58,57,60,79,72,113

Mean predicted aligned error: 7.16 Å

Secondary structure (DSSP, 8-state):
-TT--HHHHHTT----S-HHHHHHHHHTTS--STT-HHHHHHHHHHHTTPPPPEEEEETTEEEEE--PPPPHHHHHHHHHHTT-

pLDDT: mean 86.33, std 11.64, range [51.06, 97.0]

Sequence (84 aa):
MPGVTIEKMKEGFSKVRNHGIANAFVYMNLIEQWGSGIPKILTQTKEYGLPEVEFIDMENALRVNMYRAFSNDEKETIKRNDKR

Nearest PDB structures (foldseek):
  5noc-assembly1_B  TM=3.893E-01  e=1.404E+00  Bacillus subtilis subsp. subtilis str. 168
  2dqr-assembly1_B  TM=2.998E-01  e=1.844E+00  Bacillus subtilis
  5zhv-assembly1_B  TM=2.640E-01  e=3.642E+00  Mycobacterium tuberculosis H37Rv
  4pql-assembly1_A  TM=2.766E-01  e=4.782E+00  Staphylococcus aureus